Protein AF-A0A2B9PQ24-F1 (afdb_monomer)

Structure (mmCIF, N/CA/C/O backbone):
data_AF-A0A2B9PQ24-F1
#
_entry.id   AF-A0A2B9PQ24-F1
#
loop_
_atom_site.group_PDB
_atom_site.id
_atom_site.type_symbol
_atom_site.label_atom_id
_atom_site.label_alt_id
_atom_site.label_comp_id
_atom_site.label_asym_id
_atom_site.label_entity_id
_atom_site.label_seq_id
_atom_site.pdbx_PDB_ins_code
_atom_site.Cartn_x
_atom_site.Cartn_y
_atom_site.Cartn_z
_atom_site.occupancy
_atom_site.B_iso_or_equiv
_atom_site.auth_seq_id
_atom_site.auth_comp_id
_atom_site.auth_asym_id
_atom_site.auth_atom_id
_atom_site.pdbx_PDB_model_num
ATOM 1 N N . LYS A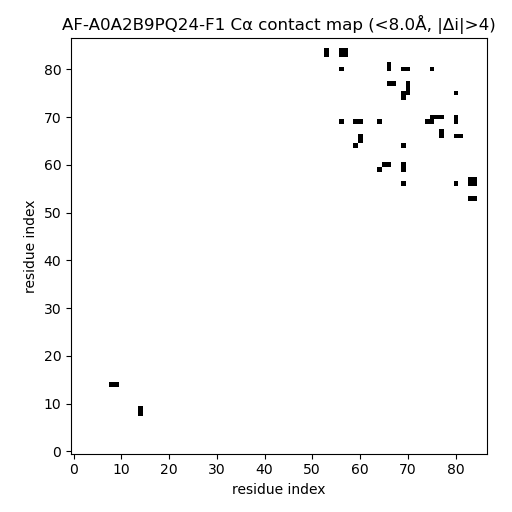 1 1 ? 44.269 -6.664 -43.191 1.00 53.72 1 LYS A N 1
ATOM 2 C CA . LYS A 1 1 ? 43.559 -5.356 -43.259 1.00 53.72 1 LYS A CA 1
ATOM 3 C C . LYS A 1 1 ? 42.195 -5.367 -42.533 1.00 53.72 1 LYS A C 1
ATOM 5 O O . LYS A 1 1 ? 41.304 -4.628 -42.923 1.00 53.72 1 LYS A O 1
ATOM 10 N N . ALA A 1 2 ? 42.033 -6.162 -41.466 1.00 56.19 2 ALA A N 1
ATOM 11 C CA . ALA A 1 2 ? 40.853 -6.106 -40.594 1.00 56.19 2 ALA A CA 1
ATOM 12 C C . ALA A 1 2 ? 41.128 -5.247 -39.346 1.00 56.19 2 ALA A C 1
ATOM 14 O O . ALA A 1 2 ? 40.319 -4.387 -39.029 1.00 56.19 2 ALA A O 1
ATOM 15 N N . MET A 1 3 ? 42.312 -5.374 -38.728 1.00 49.97 3 MET A N 1
ATOM 16 C CA . MET A 1 3 ? 42.690 -4.618 -37.518 1.00 49.97 3 MET A CA 1
ATOM 17 C C . MET A 1 3 ? 42.593 -3.088 -37.681 1.00 49.97 3 MET A C 1
ATOM 19 O O . MET A 1 3 ? 41.896 -2.453 -36.902 1.00 49.97 3 MET A O 1
ATOM 23 N N . ASN A 1 4 ? 43.120 -2.512 -38.773 1.00 57.00 4 ASN A N 1
ATOM 24 C CA . ASN A 1 4 ? 43.008 -1.063 -39.038 1.00 57.00 4 ASN A CA 1
ATOM 25 C C . ASN A 1 4 ? 41.566 -0.540 -39.194 1.00 57.00 4 ASN A C 1
ATOM 27 O O . ASN A 1 4 ? 41.350 0.668 -39.142 1.00 57.00 4 ASN A O 1
ATOM 31 N N . LYS A 1 5 ? 40.576 -1.411 -39.439 1.00 55.16 5 LYS A N 1
ATOM 32 C CA . LYS A 1 5 ? 39.166 -1.003 -39.563 1.00 55.16 5 LYS A CA 1
ATOM 33 C C . LYS A 1 5 ? 38.489 -0.906 -38.193 1.00 55.16 5 LYS A C 1
ATOM 35 O O . LYS A 1 5 ? 37.684 -0.007 -37.986 1.00 55.16 5 LYS A O 1
ATOM 40 N N . TRP A 1 6 ? 38.866 -1.787 -37.267 1.0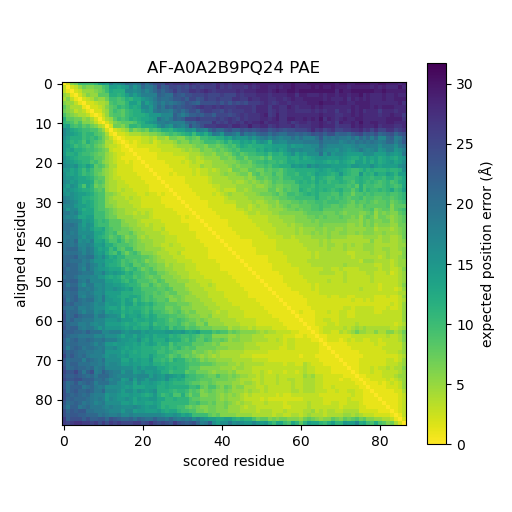0 54.38 6 TRP A N 1
ATOM 41 C CA . TRP A 1 6 ? 38.379 -1.787 -35.885 1.00 54.38 6 TRP A CA 1
ATOM 42 C C . TRP A 1 6 ? 38.964 -0.630 -35.079 1.00 54.38 6 TRP A C 1
ATOM 44 O O . TRP A 1 6 ? 38.234 0.072 -34.391 1.00 54.38 6 TRP A O 1
ATOM 54 N N . GLU A 1 7 ? 40.255 -0.366 -35.253 1.00 53.94 7 GLU A N 1
ATOM 55 C CA . GLU A 1 7 ? 40.972 0.706 -34.554 1.00 53.94 7 GLU A CA 1
ATOM 56 C C . GLU A 1 7 ? 40.479 2.111 -34.950 1.00 53.94 7 GLU A C 1
ATOM 58 O O . GLU A 1 7 ? 40.524 3.056 -34.166 1.00 53.94 7 GLU A O 1
ATOM 63 N N . ARG A 1 8 ? 39.902 2.235 -36.153 1.00 55.62 8 ARG A N 1
ATOM 64 C CA . ARG A 1 8 ? 39.274 3.463 -36.657 1.00 55.62 8 ARG A CA 1
ATOM 65 C C . ARG A 1 8 ? 37.796 3.603 -36.251 1.00 55.62 8 ARG A C 1
ATOM 67 O O . ARG A 1 8 ? 37.307 4.722 -36.184 1.00 55.62 8 ARG A O 1
ATOM 74 N N . MET A 1 9 ? 37.114 2.496 -35.937 1.00 56.62 9 MET A N 1
ATOM 75 C CA . MET A 1 9 ? 35.775 2.483 -35.322 1.00 56.62 9 MET A CA 1
ATOM 76 C C . MET A 1 9 ? 35.820 2.711 -33.802 1.00 56.62 9 MET A C 1
ATOM 78 O O . MET A 1 9 ? 34.848 3.182 -33.228 1.00 56.62 9 MET A O 1
ATOM 82 N N . SER A 1 10 ? 36.921 2.378 -33.121 1.00 51.47 10 SER A N 1
ATOM 83 C CA . SER A 1 10 ? 37.064 2.610 -31.674 1.00 51.47 10 SER A CA 1
ATOM 84 C C . SER A 1 10 ? 37.540 4.026 -31.325 1.00 51.47 10 SER A C 1
ATOM 86 O O . SER A 1 10 ? 37.396 4.446 -30.181 1.00 51.47 10 SER A O 1
ATOM 88 N N . GLN A 1 11 ? 38.074 4.777 -32.296 1.00 55.88 11 GLN A N 1
ATOM 89 C CA . GLN A 1 11 ? 38.290 6.232 -32.196 1.00 55.88 11 GLN 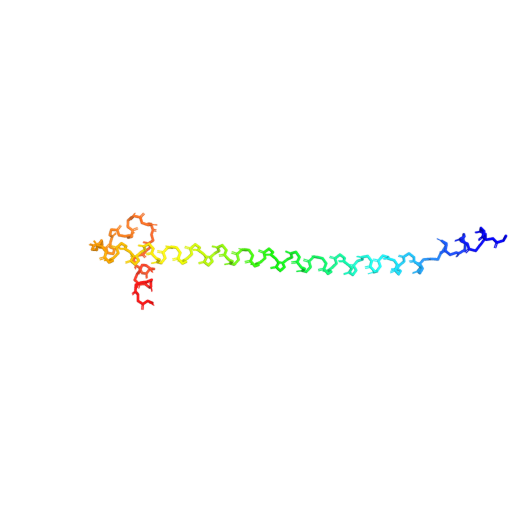A CA 1
ATOM 90 C C . GLN A 1 11 ? 36.995 7.043 -32.428 1.00 55.88 11 GLN A C 1
ATOM 92 O O . GLN A 1 11 ? 37.007 8.273 -32.398 1.00 55.88 11 GLN A O 1
ATOM 97 N N . ASP A 1 12 ? 35.874 6.356 -32.653 1.00 61.53 12 ASP A N 1
ATOM 98 C CA . ASP A 1 12 ? 34.588 6.903 -33.065 1.00 61.53 12 ASP A CA 1
ATOM 99 C C . ASP A 1 12 ? 33.725 7.203 -31.828 1.00 61.53 12 ASP A C 1
ATOM 101 O O . ASP A 1 12 ? 32.971 6.362 -31.333 1.00 61.53 12 ASP A O 1
ATOM 105 N N . SER A 1 13 ? 33.866 8.421 -31.295 1.00 62.75 13 SER A N 1
ATOM 106 C CA . SER A 1 13 ? 33.025 8.975 -30.215 1.00 62.75 13 SER A CA 1
ATOM 107 C C . SER A 1 13 ? 31.532 8.653 -30.413 1.00 62.75 13 SER A C 1
ATOM 109 O O . SER A 1 13 ? 30.821 8.339 -29.460 1.00 62.75 13 SER A O 1
ATOM 111 N N . SER A 1 14 ? 31.083 8.627 -31.672 1.00 69.69 14 SER A N 1
ATOM 112 C CA . SER A 1 14 ? 29.704 8.344 -32.063 1.00 69.69 14 SER A CA 1
ATOM 113 C C . SER A 1 14 ? 29.239 6.918 -31.726 1.00 69.69 14 SER A C 1
ATOM 115 O O . SER A 1 14 ? 28.104 6.731 -31.287 1.00 69.69 14 SER A O 1
ATOM 117 N N . PHE A 1 15 ? 30.105 5.907 -31.863 1.00 69.31 15 PHE A N 1
ATOM 118 C CA . PHE A 1 15 ? 29.754 4.514 -31.576 1.00 69.31 15 PHE A CA 1
ATOM 119 C C . PHE A 1 15 ? 29.591 4.288 -30.074 1.00 69.31 15 PHE A C 1
ATOM 121 O O . PHE A 1 15 ? 28.641 3.642 -29.628 1.00 69.31 15 PHE A O 1
ATOM 128 N N . ARG A 1 16 ? 30.490 4.887 -29.287 1.00 76.69 16 ARG A N 1
ATOM 129 C CA . ARG A 1 16 ? 30.407 4.869 -27.828 1.00 76.69 16 ARG A CA 1
ATOM 130 C C . ARG A 1 16 ? 29.149 5.583 -27.337 1.00 76.69 16 ARG A C 1
ATOM 132 O O . ARG A 1 16 ? 28.420 5.018 -26.534 1.00 76.69 16 ARG A O 1
ATOM 139 N N . GLN A 1 17 ? 28.839 6.750 -27.897 1.00 81.44 17 GLN A N 1
ATOM 140 C CA . GLN A 1 17 ? 27.616 7.491 -27.583 1.00 81.44 17 GLN A CA 1
ATOM 141 C C . GLN A 1 17 ? 26.341 6.720 -27.945 1.00 81.44 17 GLN A C 1
ATOM 143 O O . GLN A 1 17 ? 25.394 6.708 -27.165 1.00 81.44 17 GLN A O 1
ATOM 148 N N . ALA A 1 18 ? 26.300 6.058 -29.105 1.00 82.31 18 ALA A N 1
ATOM 149 C CA . ALA A 1 18 ? 25.146 5.259 -29.512 1.00 82.31 18 ALA A CA 1
ATOM 150 C C . ALA A 1 18 ? 24.938 4.041 -28.596 1.00 82.31 18 ALA A C 1
ATOM 152 O O . ALA A 1 18 ? 23.802 3.709 -28.250 1.00 82.31 18 ALA A O 1
ATOM 153 N N . TYR A 1 19 ? 26.031 3.399 -28.176 1.00 83.81 19 TYR A N 1
ATOM 154 C CA . TYR A 1 19 ? 25.991 2.300 -27.217 1.00 83.81 19 TYR A CA 1
ATOM 155 C C . TYR A 1 19 ? 25.521 2.776 -25.836 1.00 83.81 19 TYR A C 1
ATOM 157 O O . TYR A 1 19 ? 24.567 2.220 -25.298 1.00 83.81 19 TYR A O 1
ATOM 165 N N . GLU A 1 20 ? 26.113 3.852 -25.313 1.00 85.88 20 GLU A N 1
ATOM 166 C CA . GLU A 1 20 ? 25.743 4.459 -24.029 1.00 85.88 20 GLU A CA 1
ATOM 167 C C . GLU A 1 20 ? 24.281 4.940 -24.027 1.00 85.88 20 GLU A C 1
ATOM 169 O O . GLU A 1 20 ? 23.561 4.732 -23.054 1.00 85.88 20 GLU A O 1
ATOM 174 N N . ALA A 1 21 ? 23.792 5.521 -25.129 1.00 90.25 21 ALA A N 1
ATOM 175 C CA . ALA A 1 21 ? 22.396 5.940 -25.259 1.00 90.25 21 ALA A CA 1
ATOM 176 C C . ALA A 1 21 ? 21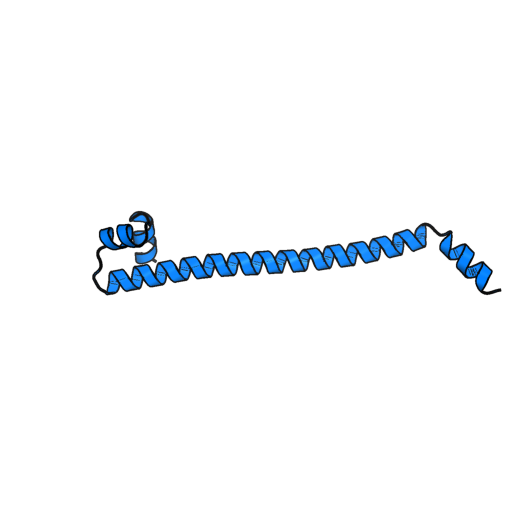.426 4.750 -25.246 1.00 90.25 21 ALA A C 1
ATOM 178 O O . ALA A 1 21 ? 20.367 4.820 -24.619 1.00 90.25 21 ALA A O 1
ATOM 179 N N . ARG A 1 22 ? 21.786 3.648 -25.915 1.00 91.19 22 ARG A N 1
ATOM 180 C CA . ARG A 1 22 ? 20.991 2.416 -25.900 1.00 91.19 22 ARG A CA 1
ATOM 181 C C . ARG A 1 22 ? 20.976 1.784 -24.514 1.00 91.19 22 ARG A C 1
ATOM 183 O O . ARG A 1 22 ? 19.915 1.384 -24.046 1.00 91.19 22 ARG A O 1
ATOM 190 N N . GLU A 1 23 ? 22.133 1.697 -23.871 1.00 90.38 23 GLU A N 1
ATOM 191 C CA . GLU A 1 23 ? 22.254 1.176 -22.512 1.00 90.38 23 GLU A CA 1
ATOM 192 C C . GLU A 1 23 ? 21.430 2.019 -21.538 1.00 90.38 23 GLU A C 1
ATOM 194 O O . GLU A 1 23 ? 20.619 1.476 -20.792 1.00 90.38 23 GLU A O 1
ATOM 199 N N . LYS A 1 24 ? 21.528 3.348 -21.629 1.00 93.50 24 LYS A N 1
ATOM 200 C CA . LYS A 1 24 ? 20.708 4.262 -20.836 1.00 93.50 24 LYS A CA 1
ATOM 201 C C . LYS A 1 24 ? 19.212 4.036 -21.059 1.00 93.50 24 LYS A C 1
ATOM 203 O O . LYS A 1 24 ? 18.473 3.972 -20.087 1.00 93.50 24 LYS A O 1
ATOM 208 N N . ALA A 1 25 ? 18.760 3.876 -22.304 1.00 93.19 25 ALA A N 1
ATOM 209 C CA . ALA A 1 25 ? 17.347 3.629 -22.594 1.00 93.19 25 ALA A CA 1
ATOM 210 C C . ALA A 1 25 ? 16.839 2.324 -21.956 1.00 93.19 25 ALA A C 1
ATOM 212 O O . ALA A 1 25 ? 15.741 2.307 -21.401 1.00 93.19 25 ALA A O 1
ATOM 213 N N . LEU A 1 26 ? 17.650 1.261 -21.983 1.00 92.69 26 LEU A N 1
ATOM 214 C CA . LEU A 1 26 ? 17.330 -0.006 -21.319 1.00 92.69 26 LEU A CA 1
ATOM 215 C C . LEU A 1 26 ? 17.272 0.150 -19.795 1.00 92.69 26 LEU A C 1
ATOM 217 O O . LEU A 1 26 ? 16.374 -0.394 -19.157 1.00 92.69 26 LEU A O 1
ATOM 221 N N . MET A 1 27 ? 18.195 0.917 -19.211 1.00 92.75 27 MET A N 1
ATOM 222 C CA . MET A 1 27 ? 18.195 1.200 -17.773 1.00 92.75 27 MET A CA 1
ATOM 223 C C . MET A 1 27 ? 16.998 2.058 -17.361 1.00 92.75 27 MET A C 1
ATOM 225 O O . MET A 1 27 ? 16.361 1.768 -16.352 1.00 92.75 27 MET A O 1
ATOM 229 N N . ASP A 1 28 ? 16.650 3.074 -18.152 1.00 95.38 28 ASP A N 1
ATOM 230 C CA . ASP A 1 28 ? 15.484 3.928 -17.918 1.00 95.38 28 ASP A CA 1
ATOM 231 C C . ASP A 1 28 ? 14.181 3.113 -18.002 1.00 95.38 28 ASP A C 1
ATOM 233 O O . ASP A 1 28 ? 13.259 3.318 -17.212 1.00 95.38 28 ASP A O 1
ATOM 237 N N . GLU A 1 29 ? 14.091 2.170 -18.942 1.00 93.88 29 GLU A N 1
ATOM 238 C CA . GLU A 1 29 ? 12.966 1.241 -19.056 1.00 93.88 29 GLU A CA 1
ATOM 239 C C . GLU A 1 29 ? 12.895 0.282 -17.858 1.00 93.88 29 GLU A C 1
ATOM 241 O O . GLU A 1 29 ? 11.850 0.187 -17.210 1.00 93.88 29 GLU A O 1
ATOM 246 N N . ALA A 1 30 ? 14.012 -0.351 -17.490 1.00 93.62 30 ALA A N 1
ATOM 247 C CA . ALA A 1 30 ? 14.089 -1.219 -16.316 1.00 93.62 30 ALA A CA 1
ATOM 248 C C . ALA A 1 30 ? 13.719 -0.473 -15.022 1.00 93.62 30 ALA A C 1
ATOM 250 O O . ALA A 1 30 ? 12.967 -0.990 -14.195 1.00 93.62 30 ALA A O 1
ATOM 251 N N . ALA A 1 31 ? 14.178 0.772 -14.869 1.00 93.62 31 ALA A N 1
ATOM 252 C CA . ALA A 1 31 ? 13.855 1.618 -13.726 1.00 93.62 31 ALA A CA 1
ATOM 253 C C . ALA A 1 31 ? 12.357 1.952 -13.657 1.00 93.62 31 ALA A C 1
ATOM 255 O O . ALA A 1 31 ? 11.778 1.935 -12.569 1.00 93.62 31 ALA A O 1
ATOM 256 N N . LYS A 1 32 ? 11.702 2.211 -14.798 1.00 95.00 32 LYS A N 1
ATOM 257 C CA . LYS A 1 32 ? 10.245 2.429 -14.847 1.00 95.00 32 LYS A CA 1
ATOM 258 C C . LYS A 1 32 ? 9.477 1.202 -14.371 1.00 95.00 32 LYS A C 1
ATOM 260 O O . LYS A 1 32 ? 8.549 1.349 -13.576 1.00 95.00 32 LYS A O 1
ATOM 265 N N . PHE A 1 33 ? 9.864 0.011 -14.824 1.00 94.31 33 PHE A N 1
ATOM 266 C CA . PHE A 1 33 ? 9.220 -1.230 -14.395 1.00 94.31 33 PHE A CA 1
ATOM 267 C C . PHE A 1 33 ? 9.433 -1.500 -12.906 1.00 94.31 33 PHE A C 1
ATOM 269 O O . PHE A 1 33 ? 8.456 -1.720 -12.192 1.00 94.31 33 PHE A O 1
ATOM 276 N N . ALA A 1 34 ? 10.671 -1.383 -12.420 1.00 93.50 34 ALA A N 1
ATOM 277 C CA . ALA A 1 34 ? 10.982 -1.549 -11.002 1.00 93.50 34 ALA A CA 1
ATOM 278 C C . ALA A 1 34 ? 10.195 -0.558 -10.128 1.00 93.50 34 ALA A C 1
ATOM 280 O O . ALA A 1 34 ? 9.656 -0.924 -9.084 1.00 93.50 34 ALA A O 1
ATOM 281 N N . HIS A 1 35 ? 10.067 0.696 -10.572 1.00 93.94 35 HIS A N 1
ATOM 282 C CA . HIS A 1 35 ? 9.261 1.690 -9.874 1.00 93.94 35 HIS A CA 1
ATOM 283 C C . HIS A 1 35 ? 7.776 1.309 -9.844 1.00 93.94 35 HIS A C 1
ATOM 285 O O . HIS A 1 35 ? 7.142 1.389 -8.792 1.00 93.94 35 HIS A O 1
ATOM 291 N N . ALA A 1 36 ? 7.212 0.880 -10.976 1.00 94.94 36 ALA A N 1
ATOM 292 C CA . ALA A 1 36 ? 5.815 0.463 -11.053 1.00 94.94 36 ALA A CA 1
ATOM 293 C C . ALA A 1 36 ? 5.522 -0.743 -10.146 1.00 94.94 36 ALA A C 1
ATOM 295 O O . ALA A 1 36 ? 4.512 -0.744 -9.442 1.00 94.94 36 ALA A O 1
ATOM 296 N N . GLU A 1 37 ? 6.421 -1.728 -10.109 1.00 95.19 37 GLU A N 1
ATOM 297 C CA . GLU A 1 37 ? 6.319 -2.895 -9.232 1.00 95.19 37 GLU A CA 1
ATOM 298 C C . GLU A 1 37 ? 6.354 -2.491 -7.753 1.00 95.19 37 GLU A C 1
ATOM 300 O O . GLU A 1 37 ? 5.454 -2.851 -6.992 1.00 95.19 37 GLU A O 1
ATOM 305 N N . GLN A 1 38 ? 7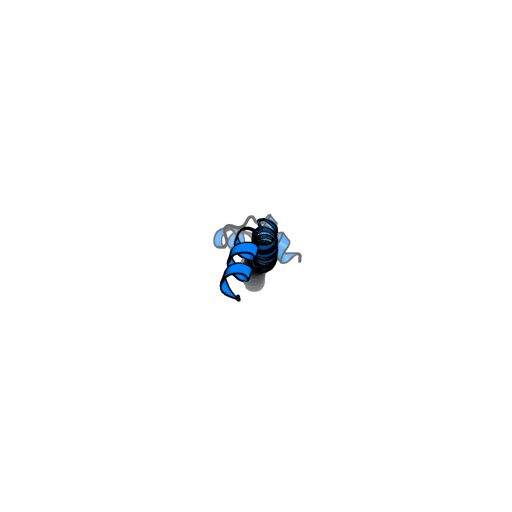.324 -1.665 -7.349 1.00 94.56 38 GLN A N 1
ATOM 306 C CA . GLN A 1 38 ? 7.423 -1.175 -5.970 1.00 94.56 38 GLN A CA 1
ATOM 307 C C . GLN A 1 38 ? 6.174 -0.399 -5.539 1.00 94.56 38 GLN A C 1
ATOM 309 O O . GLN A 1 38 ? 5.664 -0.602 -4.435 1.00 94.56 38 GLN A O 1
ATOM 314 N N . GLN A 1 39 ? 5.650 0.470 -6.408 1.00 94.94 39 GLN A N 1
ATOM 315 C CA . GLN A 1 39 ? 4.412 1.202 -6.136 1.00 94.94 39 GLN A CA 1
ATOM 316 C C . GLN A 1 39 ? 3.205 0.264 -6.047 1.00 94.94 39 GLN A C 1
ATOM 318 O O . GLN A 1 39 ? 2.347 0.456 -5.187 1.00 94.94 39 GLN A O 1
ATOM 323 N N . GLY A 1 40 ? 3.138 -0.753 -6.909 1.00 96.44 40 GLY A N 1
ATOM 324 C CA . GLY A 1 40 ? 2.093 -1.772 -6.882 1.00 96.44 40 GLY A CA 1
ATOM 325 C C . GLY A 1 40 ? 2.087 -2.550 -5.568 1.00 96.44 40 GLY A C 1
ATOM 326 O O . GLY A 1 40 ? 1.048 -2.641 -4.917 1.00 96.44 40 GLY A O 1
ATOM 327 N N . ILE A 1 41 ? 3.255 -3.031 -5.132 1.00 96.25 41 ILE A N 1
ATOM 328 C CA . ILE A 1 41 ? 3.419 -3.749 -3.861 1.00 96.25 41 ILE A CA 1
ATOM 329 C C . ILE A 1 41 ? 3.031 -2.852 -2.686 1.00 96.25 41 ILE A C 1
ATOM 331 O O . ILE A 1 41 ? 2.237 -3.263 -1.841 1.00 96.25 41 ILE A O 1
ATOM 335 N N . LYS A 1 42 ? 3.534 -1.612 -2.646 1.00 95.81 42 LYS A N 1
ATOM 336 C CA . LYS A 1 42 ? 3.218 -0.665 -1.571 1.00 95.81 42 LYS A CA 1
ATOM 337 C C . LYS A 1 42 ? 1.711 -0.425 -1.461 1.00 95.81 42 LYS A C 1
ATOM 339 O O . LYS A 1 42 ? 1.150 -0.576 -0.379 1.00 95.81 42 LYS A O 1
ATOM 344 N N . LYS A 1 43 ? 1.049 -0.128 -2.585 1.00 95.19 43 LYS A N 1
ATOM 345 C CA . LYS A 1 43 ? -0.408 0.066 -2.630 1.00 95.19 43 LYS A CA 1
ATOM 346 C C . 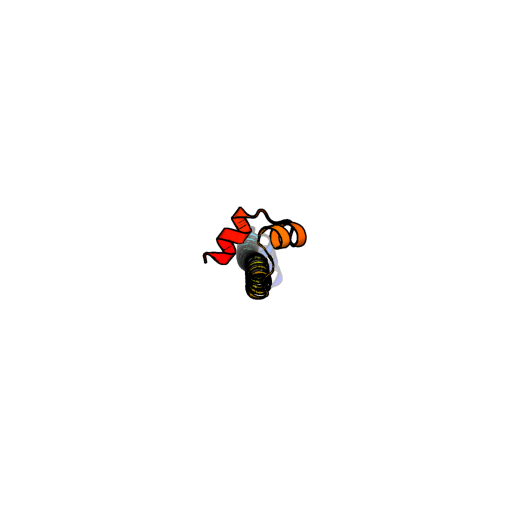LYS A 1 43 ? -1.164 -1.191 -2.209 1.00 95.19 43 LYS A C 1
ATOM 348 O O . LYS A 1 43 ? -2.133 -1.082 -1.468 1.00 95.19 43 LYS A O 1
ATOM 353 N N . GLY A 1 44 ? -0.723 -2.368 -2.651 1.00 96.44 44 GLY A N 1
ATOM 354 C CA . GLY A 1 44 ? -1.342 -3.640 -2.282 1.00 96.44 44 GLY A CA 1
ATOM 355 C C . GLY A 1 44 ? -1.261 -3.920 -0.781 1.00 96.44 44 GLY A C 1
ATOM 356 O O . GLY A 1 44 ? -2.258 -4.306 -0.175 1.00 96.44 44 GLY A O 1
ATOM 357 N N . ILE A 1 45 ? -0.104 -3.663 -0.162 1.00 96.44 45 ILE A N 1
ATOM 358 C CA . ILE A 1 45 ? 0.082 -3.802 1.288 1.00 96.44 45 ILE A CA 1
ATOM 359 C C . ILE A 1 45 ? -0.810 -2.809 2.042 1.00 96.44 45 ILE A C 1
ATOM 361 O O . ILE A 1 45 ? -1.529 -3.215 2.951 1.00 96.44 45 ILE A O 1
ATOM 365 N N . GLU A 1 46 ? -0.806 -1.531 1.653 1.00 94.75 46 GLU A N 1
ATOM 366 C CA . GLU A 1 46 ? -1.640 -0.498 2.285 1.00 94.75 46 GLU A CA 1
ATOM 367 C C . GLU A 1 46 ? -3.135 -0.846 2.197 1.00 94.75 46 GLU A C 1
ATOM 369 O O . GLU A 1 46 ? -3.839 -0.825 3.207 1.00 94.75 46 GLU A O 1
ATOM 374 N N . GLN A 1 47 ? -3.613 -1.251 1.016 1.00 94.31 47 GLN A N 1
ATOM 375 C CA . GLN A 1 47 ? -4.998 -1.684 0.821 1.00 94.31 47 GLN A CA 1
ATOM 376 C C . GLN A 1 47 ? -5.338 -2.932 1.641 1.00 94.31 47 GLN A C 1
ATOM 378 O O . GLN A 1 47 ? -6.411 -2.991 2.240 1.00 94.31 47 GLN A O 1
ATOM 383 N N . GLY A 1 48 ? -4.440 -3.919 1.691 1.00 94.75 48 GLY A N 1
ATOM 384 C CA . GLY A 1 48 ? -4.641 -5.144 2.462 1.00 94.75 48 GLY A CA 1
ATOM 385 C C . GLY A 1 48 ? -4.741 -4.882 3.965 1.00 94.75 48 GLY A C 1
ATOM 386 O O . GLY A 1 48 ? -5.622 -5.427 4.629 1.00 94.75 48 GLY A O 1
ATOM 387 N N . VAL A 1 49 ? -3.891 -3.998 4.495 1.00 93.44 49 VAL A N 1
ATOM 388 C CA . VAL A 1 49 ? -3.937 -3.584 5.904 1.00 93.44 49 VAL A CA 1
ATOM 389 C C . VAL A 1 49 ? -5.261 -2.890 6.225 1.00 93.44 49 VAL A C 1
ATOM 391 O O . VAL A 1 49 ? -5.909 -3.247 7.209 1.00 93.44 49 VAL A O 1
ATOM 394 N N . GLU A 1 50 ? -5.705 -1.948 5.392 1.00 90.94 50 GLU A N 1
ATOM 395 C CA . GLU A 1 50 ? -6.971 -1.237 5.612 1.00 90.94 50 GLU A CA 1
ATOM 396 C C . GLU A 1 50 ? -8.191 -2.164 5.519 1.00 90.94 50 GLU A C 1
ATOM 398 O O . GLU A 1 50 ? -9.083 -2.111 6.369 1.00 90.94 50 GLU A O 1
ATOM 403 N N . GLN A 1 51 ? -8.212 -3.083 4.548 1.00 92.31 51 GLN A N 1
ATOM 404 C CA . GLN A 1 51 ? -9.266 -4.097 4.453 1.00 92.31 51 GLN A CA 1
ATOM 405 C C . GLN A 1 51 ? -9.281 -5.018 5.680 1.00 92.31 51 GLN A C 1
ATOM 407 O O . GLN A 1 51 ? -10.355 -5.310 6.209 1.00 92.31 51 GLN A O 1
ATOM 412 N N . GLY A 1 52 ? -8.109 -5.436 6.166 1.00 92.81 52 GLY A N 1
ATOM 413 C CA . GLY A 1 52 ? -7.979 -6.247 7.376 1.00 92.81 52 GLY A CA 1
ATOM 414 C C . GLY A 1 52 ? -8.530 -5.539 8.616 1.00 92.81 52 GLY A C 1
ATOM 415 O O . GLY A 1 52 ? -9.318 -6.126 9.359 1.00 92.81 52 GLY A O 1
ATOM 416 N N . LYS A 1 53 ? -8.197 -4.255 8.804 1.00 90.81 53 LYS A N 1
ATOM 417 C CA . LYS A 1 53 ? -8.755 -3.431 9.891 1.00 90.81 53 LYS A CA 1
ATOM 418 C C . LYS A 1 53 ? -10.275 -3.324 9.798 1.00 90.81 53 LYS A C 1
ATOM 420 O O . LYS A 1 53 ? -10.965 -3.552 10.788 1.00 90.81 53 LYS A O 1
ATOM 425 N N . MET A 1 54 ? -10.808 -3.032 8.611 1.00 91.00 54 MET A N 1
ATOM 426 C CA . MET A 1 54 ? -12.253 -2.915 8.401 1.00 91.00 54 MET A CA 1
ATOM 427 C C . MET A 1 54 ? -12.980 -4.230 8.722 1.00 91.00 54 MET A C 1
ATOM 429 O O . MET A 1 54 ? -14.016 -4.219 9.390 1.00 91.00 54 MET A O 1
ATOM 433 N N . GLN A 1 55 ? -12.444 -5.370 8.275 1.00 93.38 55 GLN A N 1
ATOM 434 C CA . GLN A 1 55 ? -13.012 -6.687 8.575 1.00 93.38 55 GLN A CA 1
ATOM 435 C C . GLN A 1 55 ? -12.988 -6.990 10.075 1.00 93.38 55 GLN A C 1
ATOM 437 O O . GLN A 1 55 ? -13.994 -7.457 10.610 1.00 93.38 55 GLN A O 1
ATOM 442 N N . LEU A 1 56 ? -11.880 -6.677 10.754 1.00 92.56 56 LEU A N 1
ATOM 443 C CA . LEU A 1 56 ? -11.750 -6.839 12.200 1.00 92.56 56 LEU A CA 1
ATOM 444 C C . LEU A 1 56 ? -12.803 -6.011 12.947 1.00 92.56 56 LEU A C 1
ATOM 446 O O . LEU A 1 56 ? -13.568 -6.567 13.731 1.00 92.56 56 LEU A O 1
ATOM 450 N N . ILE A 1 57 ? -12.902 -4.712 12.649 1.00 92.88 57 ILE A N 1
ATOM 451 C CA . ILE A 1 57 ? -13.858 -3.787 13.278 1.00 92.88 57 ILE A CA 1
ATOM 452 C C . ILE A 1 57 ? -15.299 -4.263 13.075 1.00 92.88 57 ILE A C 1
ATOM 454 O O . ILE A 1 57 ? -16.068 -4.358 14.033 1.00 92.88 57 ILE A O 1
ATOM 458 N N . ARG A 1 58 ? -15.666 -4.627 11.840 1.00 91.62 58 ARG A N 1
ATOM 459 C CA . ARG A 1 58 ? -17.000 -5.163 11.535 1.00 91.62 58 ARG A CA 1
ATOM 460 C C . ARG A 1 58 ? -17.271 -6.472 12.272 1.00 91.62 58 ARG A C 1
ATOM 462 O O . ARG A 1 58 ? -18.392 -6.680 12.728 1.00 91.62 58 ARG A O 1
ATOM 469 N N . GLY A 1 59 ? -16.275 -7.350 12.385 1.00 93.69 59 GLY A N 1
ATOM 470 C CA . GLY A 1 59 ? -16.378 -8.601 13.135 1.00 93.69 59 GLY A CA 1
ATOM 471 C C . GLY A 1 59 ? -16.617 -8.362 14.625 1.00 93.69 59 GLY A C 1
ATOM 472 O O . GLY A 1 59 ? -17.539 -8.935 15.197 1.00 93.69 59 GLY A O 1
ATOM 473 N N . MET A 1 60 ? -15.843 -7.465 15.238 1.00 92.50 60 MET A N 1
ATOM 474 C CA . MET A 1 60 ? -15.990 -7.095 16.649 1.00 92.50 60 MET A CA 1
ATOM 475 C C . MET A 1 60 ? -17.365 -6.480 16.925 1.00 92.50 60 MET A C 1
ATOM 477 O O . MET A 1 60 ? -18.062 -6.926 17.834 1.00 92.50 60 MET A O 1
ATOM 481 N N . HIS A 1 61 ? -17.801 -5.535 16.090 1.00 91.44 61 HIS A N 1
ATOM 482 C CA . HIS A 1 61 ? -19.113 -4.903 16.231 1.00 91.44 61 HIS A CA 1
ATOM 483 C C . HIS A 1 61 ? -20.263 -5.911 16.064 1.00 91.44 61 HIS A C 1
ATOM 485 O O . HIS A 1 61 ? -21.209 -5.916 16.848 1.00 91.44 61 HIS A O 1
ATOM 491 N N . LYS A 1 62 ? -20.174 -6.828 15.086 1.00 93.00 62 LYS A N 1
ATOM 492 C CA . LYS A 1 62 ? -21.161 -7.913 14.909 1.00 93.00 62 LYS A CA 1
ATOM 493 C C . LYS A 1 62 ? -21.233 -8.863 16.105 1.00 93.00 62 LYS A C 1
ATOM 495 O O . LYS A 1 62 ? -22.301 -9.401 16.374 1.00 93.00 62 LYS A O 1
ATOM 500 N N . ASN A 1 63 ? -20.126 -9.046 16.818 1.00 93.44 63 ASN A N 1
ATOM 501 C CA . ASN A 1 63 ? -20.058 -9.859 18.031 1.00 93.44 63 ASN A CA 1
ATOM 502 C C . ASN A 1 63 ? -20.491 -9.097 19.299 1.00 93.44 63 ASN A C 1
ATOM 504 O O . ASN A 1 63 ? -20.338 -9.618 20.400 1.00 93.44 63 ASN A O 1
ATOM 508 N N . GLY A 1 64 ? -21.035 -7.883 19.161 1.00 91.12 64 GLY A N 1
ATOM 509 C CA . GLY A 1 64 ? -21.571 -7.100 20.274 1.00 91.12 64 GLY A CA 1
ATOM 510 C C . GLY A 1 64 ? -20.528 -6.303 21.057 1.00 91.12 64 GLY A C 1
ATOM 511 O O . GLY A 1 64 ? -20.845 -5.799 22.131 1.00 91.12 64 GLY A O 1
ATOM 512 N N . VAL A 1 65 ? -19.298 -6.170 20.546 1.00 93.50 65 VAL A N 1
ATOM 513 C CA . VAL A 1 65 ? -18.295 -5.279 21.145 1.00 93.50 65 VAL A CA 1
ATOM 514 C C . VAL A 1 65 ? -18.689 -3.828 20.854 1.00 93.50 65 VAL A C 1
ATOM 516 O O . VAL A 1 65 ? -18.981 -3.478 19.709 1.00 93.50 65 VAL A O 1
ATOM 519 N N . SER A 1 66 ? -18.701 -2.989 21.892 1.00 93.31 66 SER A N 1
ATOM 520 C CA . SER A 1 66 ? -19.038 -1.569 21.773 1.00 93.31 66 SER A CA 1
ATOM 521 C C . SER A 1 66 ? -17.999 -0.810 20.935 1.00 93.31 66 SER A C 1
ATOM 523 O O . SER A 1 66 ? -16.829 -1.194 20.877 1.00 93.31 66 SER A O 1
ATOM 525 N N . VAL A 1 67 ? -18.401 0.293 20.298 1.00 91.00 67 VAL A N 1
ATOM 526 C CA . VAL A 1 67 ? -17.478 1.151 19.528 1.00 91.00 67 VAL A CA 1
ATOM 527 C C . VAL A 1 67 ? -16.355 1.699 20.417 1.00 91.00 67 VAL A C 1
ATOM 529 O O . VAL A 1 67 ? -15.200 1.719 19.996 1.00 91.00 67 VAL A O 1
ATOM 532 N N . GLU A 1 68 ? -16.673 2.048 21.663 1.00 92.88 68 GLU A N 1
ATOM 533 C CA . GLU A 1 68 ? -15.720 2.527 22.671 1.00 92.88 68 GLU A CA 1
ATOM 534 C C . GLU A 1 68 ? -14.650 1.471 22.995 1.00 92.88 68 GLU A C 1
ATOM 536 O O . GLU A 1 68 ? -13.461 1.778 23.102 1.00 92.88 68 GLU A O 1
ATOM 541 N N . ASP A 1 69 ? -15.043 0.202 23.131 1.00 93.44 69 ASP A N 1
ATOM 542 C CA . ASP A 1 69 ? -14.100 -0.879 23.418 1.00 93.44 69 ASP A CA 1
ATOM 543 C C . ASP A 1 69 ? -13.292 -1.274 22.180 1.00 93.44 69 ASP A C 1
ATOM 545 O O . ASP A 1 69 ? -12.100 -1.563 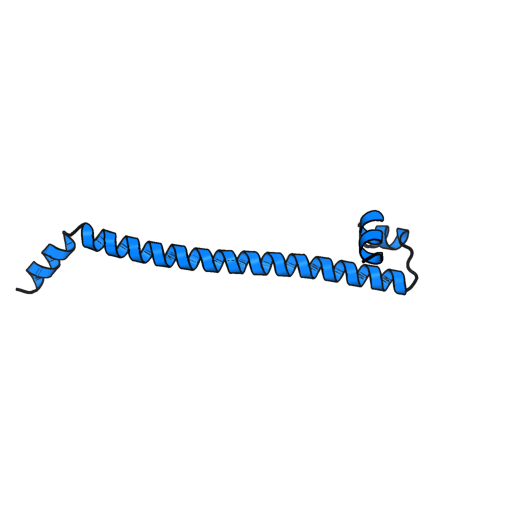22.295 1.00 93.44 69 ASP A O 1
ATOM 549 N N . ILE A 1 70 ? -13.884 -1.208 20.982 1.00 92.81 70 ILE A N 1
ATOM 550 C CA . ILE A 1 70 ? -13.139 -1.360 19.724 1.00 92.81 70 ILE A CA 1
ATOM 551 C C . ILE A 1 70 ? -12.075 -0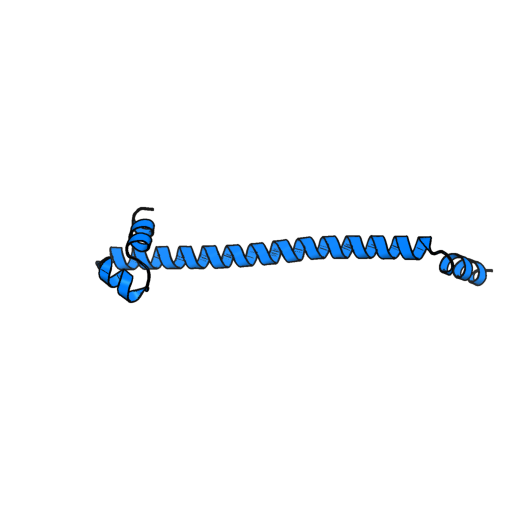.260 19.611 1.00 92.81 70 ILE A C 1
ATOM 553 O O . ILE A 1 70 ? -10.937 -0.565 19.253 1.00 92.81 70 ILE A O 1
ATOM 557 N N . ALA A 1 71 ? -12.396 0.988 19.963 1.00 93.81 71 ALA A N 1
ATOM 558 C CA . ALA A 1 71 ? -11.442 2.099 19.965 1.00 93.81 71 ALA A CA 1
ATOM 559 C C . ALA A 1 71 ? -10.270 1.844 20.917 1.00 93.81 71 ALA A C 1
ATOM 561 O O . ALA A 1 71 ? -9.111 1.982 20.525 1.00 93.81 71 ALA A O 1
ATOM 562 N N . LYS A 1 72 ? -10.545 1.363 22.135 1.00 93.06 72 LYS A N 1
ATOM 563 C CA . LYS A 1 72 ? -9.499 0.992 23.105 1.00 93.06 72 LYS A CA 1
ATOM 564 C C . LYS A 1 72 ? -8.629 -0.173 22.625 1.00 93.06 72 LYS A C 1
ATOM 566 O O . LYS A 1 72 ? -7.419 -0.142 22.823 1.00 93.06 72 LYS A O 1
ATOM 571 N N . LEU A 1 73 ? -9.226 -1.196 22.008 1.00 90.56 73 LEU A N 1
ATOM 572 C CA . LEU A 1 73 ? -8.518 -2.407 21.570 1.00 90.56 73 LEU A CA 1
ATOM 573 C C . LEU A 1 73 ? -7.683 -2.186 20.305 1.00 90.56 73 LEU A C 1
ATOM 575 O O . LEU A 1 73 ? -6.613 -2.773 20.161 1.00 90.56 73 LEU A O 1
ATOM 579 N N . THR A 1 74 ? -8.174 -1.360 19.383 1.00 88.12 74 THR A N 1
ATOM 580 C CA . THR A 1 74 ? -7.510 -1.093 18.098 1.00 88.12 74 THR A CA 1
ATOM 581 C C . THR A 1 74 ? -6.626 0.152 18.130 1.00 88.12 74 THR A C 1
ATOM 583 O O . THR A 1 74 ? -5.795 0.326 17.240 1.00 88.12 74 THR A O 1
ATOM 586 N N . GLY A 1 75 ? -6.793 1.019 19.135 1.00 91.06 75 GLY A N 1
ATOM 587 C CA . GLY A 1 75 ? -6.129 2.321 19.216 1.00 91.06 75 GLY A CA 1
ATOM 588 C C . GLY A 1 75 ? -6.618 3.327 18.170 1.00 91.06 75 GLY A C 1
ATOM 589 O O . GLY A 1 75 ? -5.983 4.364 17.985 1.00 91.06 75 GLY A O 1
ATOM 590 N N . LEU A 1 76 ? -7.710 3.021 17.463 1.00 89.44 76 LEU A N 1
ATOM 591 C CA . LEU A 1 76 ? -8.288 3.885 16.438 1.00 89.44 76 LEU A CA 1
ATOM 592 C C . LEU A 1 76 ? -9.303 4.849 17.058 1.00 89.44 76 LEU A C 1
ATOM 594 O O . LEU A 1 76 ? -10.014 4.478 17.995 1.00 89.44 76 LEU A O 1
ATOM 598 N N . PRO A 1 77 ? -9.423 6.076 16.527 1.00 91.62 77 PRO A N 1
ATOM 599 C CA . PRO A 1 77 ? -10.458 6.992 16.971 1.00 91.62 77 PRO A CA 1
ATOM 600 C C . PRO A 1 77 ? -11.840 6.449 16.591 1.00 91.62 77 PRO A C 1
ATOM 602 O O . PRO A 1 77 ? -12.036 5.895 15.507 1.00 91.62 77 PRO A O 1
ATOM 605 N N . GLU A 1 78 ? -12.830 6.680 17.451 1.00 90.19 78 GLU A N 1
ATOM 606 C CA . GLU A 1 78 ? -14.213 6.238 17.223 1.00 90.19 78 GLU A CA 1
ATOM 607 C C . GLU A 1 78 ? -14.776 6.735 15.885 1.00 90.19 78 GLU A C 1
ATOM 609 O O . GLU A 1 78 ? -15.525 6.024 15.227 1.00 90.19 78 GLU A O 1
ATOM 614 N N . ILE A 1 79 ? -14.352 7.919 15.430 1.00 90.38 79 ILE A N 1
ATOM 615 C CA . ILE A 1 79 ? -14.727 8.486 14.126 1.00 90.38 79 ILE A CA 1
ATOM 616 C C . ILE A 1 79 ? -14.284 7.578 12.968 1.00 90.38 79 ILE A C 1
ATOM 618 O O . ILE A 1 79 ? -15.045 7.371 12.021 1.00 90.38 79 ILE A O 1
ATOM 622 N N . GLU A 1 80 ? -13.069 7.023 13.026 1.00 89.06 80 GLU A N 1
ATOM 623 C CA . GLU A 1 80 ? -12.585 6.090 12.001 1.00 89.06 80 GLU A CA 1
ATOM 624 C C . GLU A 1 80 ? -13.345 4.767 12.061 1.00 89.06 80 GLU A C 1
ATOM 626 O O . GLU A 1 80 ? -13.765 4.249 11.027 1.00 89.06 80 GLU A O 1
ATOM 631 N N . ILE A 1 81 ? -13.605 4.259 13.265 1.00 89.88 81 ILE A N 1
ATOM 632 C CA . ILE A 1 81 ? -14.406 3.046 13.467 1.00 89.88 81 ILE A CA 1
ATOM 633 C C . ILE A 1 81 ? -15.815 3.229 12.895 1.00 89.88 81 ILE A C 1
ATOM 635 O O . ILE A 1 81 ? -16.285 2.384 12.132 1.00 89.88 81 ILE A O 1
ATOM 639 N N . GLN A 1 82 ? -16.462 4.360 13.181 1.00 88.94 82 GLN A N 1
ATOM 640 C CA . GLN A 1 82 ? -17.782 4.696 12.655 1.00 88.94 82 GLN A CA 1
ATOM 641 C C . GLN A 1 82 ? -17.770 4.740 11.123 1.00 88.94 82 GLN A C 1
ATOM 643 O O . GLN A 1 82 ? -18.670 4.194 10.486 1.00 88.94 82 GLN A O 1
ATOM 648 N N . ARG A 1 83 ? -16.725 5.320 10.517 1.00 89.75 83 ARG A N 1
ATOM 649 C CA . ARG A 1 83 ? -16.550 5.339 9.057 1.00 89.75 83 ARG A CA 1
ATOM 650 C C . ARG A 1 83 ? -16.461 3.920 8.479 1.00 89.75 83 ARG A C 1
ATOM 652 O O . ARG A 1 83 ? -17.073 3.655 7.448 1.00 89.75 83 ARG A O 1
ATOM 659 N N . PHE A 1 84 ? -15.750 3.002 9.136 1.00 86.69 84 PHE A N 1
ATOM 660 C CA . PHE A 1 84 ? -15.649 1.601 8.698 1.00 86.69 84 PHE A CA 1
ATOM 661 C C . PHE A 1 84 ? -16.950 0.798 8.864 1.00 86.69 84 PHE A C 1
ATOM 663 O O . PHE A 1 84 ? -17.161 -0.185 8.146 1.00 86.69 84 PHE A O 1
ATOM 670 N N . LEU A 1 85 ? -17.817 1.205 9.795 1.00 85.06 85 LEU A N 1
ATOM 671 C CA . LEU A 1 85 ? -19.131 0.596 10.026 1.00 85.06 85 LEU A CA 1
ATOM 672 C C . LEU A 1 85 ? -20.237 1.173 9.125 1.00 85.06 85 LEU A C 1
ATOM 674 O O . LEU A 1 85 ? -21.227 0.488 8.887 1.00 85.06 85 LEU A O 1
ATOM 678 N N . GLN A 1 86 ? -20.087 2.413 8.648 1.00 79.69 86 GLN A N 1
ATOM 679 C CA . GLN A 1 86 ? -21.043 3.084 7.754 1.00 79.69 86 GLN A CA 1
ATOM 680 C C . GLN A 1 86 ? -20.851 2.740 6.269 1.00 79.69 86 GLN A C 1
ATOM 682 O O . GLN A 1 86 ? -21.784 2.911 5.484 1.00 79.69 86 GLN A O 1
ATOM 687 N N . SER A 1 87 ? -19.651 2.293 5.885 1.00 59.00 87 SER A N 1
ATOM 688 C CA . SER A 1 87 ? -19.368 1.712 4.563 1.00 59.00 87 SER A CA 1
ATOM 689 C C . SER A 1 87 ? -19.857 0.274 4.468 1.00 59.00 87 SER A C 1
ATOM 691 O O . SER A 1 87 ? -19.866 -0.239 3.327 1.00 59.00 87 SER A O 1
#

pLDDT: mean 85.41, std 13.84, range [49.97, 96.44]

Solvent-accessible surface area (backbone atoms only — not comparable to full-atom values): 4919 Å² total; per-residue (Å²): 133,60,67,72,55,53,62,58,52,72,70,32,66,64,56,55,50,53,50,52,52,51,51,48,52,53,50,55,51,52,49,51,52,52,49,53,51,52,52,49,53,52,52,51,52,55,51,50,53,53,51,50,52,40,53,50,53,49,51,42,46,74,72,69,47,49,65,71,56,48,20,67,73,69,71,46,58,56,70,59,54,50,52,54,69,74,105

Secondary structure (DSSP, 8-state):
--HHHHHHHHT-HHHHHHHHHHHHHHHHHHHHHHHHHHHHHHHHHHHHHHHHHHHHHHHHHHTT--HHHHHHHH---HHHHHHHHH-

Foldseek 3Di:
DVVVVVVVVVVPPPVVVVVVVVVVVVVVVVVVVVVVVVVVVVVVVVVVVVVVLLVVLVVCVVVVNDLVVNCVVVVDDSVVSVVSVVD

Radius of gyration: 29.04 Å; Cα contacts (8 Å, |Δi|>4): 28; chains: 1; bounding box: 65×19×67 Å

Organism: Bacillus cereus (NCBI:txid1396)

InterPro domains:
  IPR010106 Recombination-promoting nuclease RpnA [TIGR017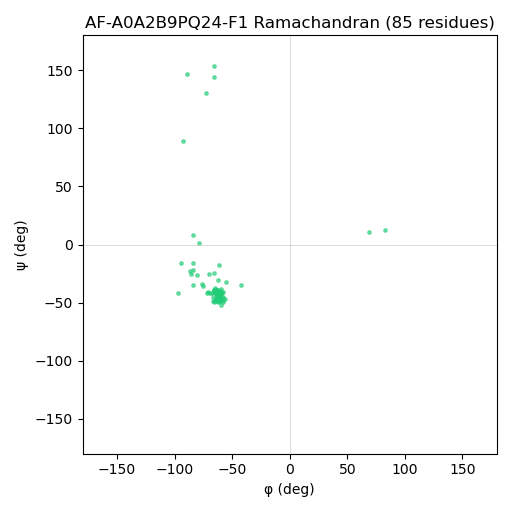84] (1-84)

Nearest PDB structures (foldseek):
  2r0q-assembly1_F  TM=9.152E-01  e=1.305E+00  Staphylococcus aureus
  4hri-assembly1_B  TM=6.892E-01  e=1.622E+00  Nostoc sp. PCC 7120 = FACHB-418
  4hri-assembly1_A  TM=6.892E-01  e=2.016E+00  Nostoc sp. PCC 7120 = FACHB-418
  4yrv-assembly1_A  TM=6.881E-01  e=2.898E+00  Nostoc sp. PCC 7120 = FACHB-418

Mean predicted aligned error: 9.77 Å

Sequence (87 aa):
KAMNKWERMSQDSSFRQAYEAREKALMDEAAKFAHAEQQGIKKGIEQGVEQGKMQLIRGMHKNGVSVEDIAKLTGLPEIEIQRFLQS